Protein AF-A0A973KZC4-F1 (afdb_monomer_lite)

Sequence (77 aa):
MTHPSSDPAHPARIARRTVLVAAGAALAAAPLLRPSHASATPAAAGCVSLDDPAKKEIAMKLVSSAENSSLDWKAQY

Secondary structure (DSSP, 8-state):
--PPPPPTHHHHHHHHHHHHHHHHHHHHHGGGG----------SS----TTSHHHHHHHHHHHHHHHHS-S-GGGG-

Foldseek 3Di:
DDDDDDDPPPPVVVVVVVVVVVVVVVVVCVVVPDDPDPPDDPDVPDPPDCPPPVNVLVVLQVVCCVVPVGSCSVVVD

Structure (mmCIF, N/CA/C/O backbone):
data_AF-A0A973KZC4-F1
#
_entry.id   AF-A0A973KZC4-F1
#
loop_
_atom_site.group_PDB
_atom_site.id
_atom_site.type_symbol
_atom_site.label_atom_id
_atom_site.label_alt_id
_atom_site.label_comp_id
_atom_site.label_asym_id
_atom_site.label_entity_id
_atom_site.label_seq_id
_atom_site.pdbx_PDB_ins_code
_atom_site.Cartn_x
_atom_site.Cartn_y
_atom_site.Cartn_z
_atom_site.occupancy
_atom_site.B_iso_or_equiv
_atom_site.auth_seq_id
_atom_site.auth_comp_id
_atom_site.auth_asym_id
_atom_site.auth_atom_id
_atom_site.pdbx_PDB_model_num
ATOM 1 N N . MET A 1 1 ? 68.681 52.972 -16.819 1.00 38.78 1 MET A N 1
ATOM 2 C CA . MET A 1 1 ? 67.387 52.828 -16.119 1.00 38.78 1 MET A CA 1
ATOM 3 C C . MET A 1 1 ? 66.471 52.001 -17.007 1.00 38.78 1 MET A C 1
ATOM 5 O O . MET A 1 1 ? 65.887 52.544 -17.931 1.00 38.78 1 MET A O 1
ATOM 9 N N . THR A 1 2 ? 66.427 50.684 -16.815 1.00 46.47 2 THR A N 1
ATOM 10 C CA . THR A 1 2 ? 65.503 49.789 -17.526 1.00 46.47 2 THR A CA 1
ATOM 11 C C . THR A 1 2 ? 64.421 49.350 -16.545 1.00 46.47 2 THR A C 1
ATOM 13 O O . THR A 1 2 ? 64.717 48.829 -15.472 1.00 46.47 2 THR A O 1
ATOM 16 N N . HIS A 1 3 ? 63.167 49.638 -16.882 1.00 39.59 3 HIS A N 1
ATOM 17 C CA . HIS A 1 3 ? 62.002 49.240 -16.096 1.00 39.59 3 HIS A CA 1
ATOM 18 C C . HIS A 1 3 ? 61.770 47.725 -16.229 1.00 39.59 3 HIS A C 1
ATOM 20 O O . HIS A 1 3 ? 61.841 47.215 -17.351 1.00 39.59 3 HIS A O 1
ATOM 26 N N . PRO A 1 4 ? 61.450 46.991 -15.148 1.00 57.34 4 PRO A N 1
ATOM 27 C CA . PRO A 1 4 ? 60.958 45.627 -15.276 1.00 57.34 4 PRO A CA 1
ATOM 28 C C . PRO A 1 4 ? 59.511 45.656 -15.793 1.00 57.34 4 PRO A C 1
ATOM 30 O O . PRO A 1 4 ? 58.623 46.208 -15.146 1.00 57.34 4 PRO A O 1
ATOM 33 N N . SER A 1 5 ? 59.269 45.066 -16.967 1.00 50.25 5 SER A N 1
ATOM 34 C CA . SER A 1 5 ? 57.912 44.703 -17.392 1.00 50.25 5 SER A CA 1
ATOM 35 C C . SER A 1 5 ? 57.454 43.491 -16.585 1.00 50.25 5 SER A C 1
ATOM 37 O O . SER A 1 5 ? 58.083 42.436 -16.637 1.00 50.25 5 SER A O 1
ATOM 39 N N . SER A 1 6 ? 56.369 43.649 -15.832 1.00 54.59 6 SER A N 1
ATOM 40 C CA . SER A 1 6 ? 55.704 42.562 -15.114 1.00 54.59 6 SER A CA 1
ATOM 41 C C . SER A 1 6 ? 55.025 41.601 -16.097 1.00 54.59 6 SER A C 1
ATOM 43 O O . SER A 1 6 ? 54.221 42.026 -16.924 1.00 54.59 6 SER A O 1
ATOM 45 N N . ASP A 1 7 ? 55.336 40.307 -15.992 1.00 58.47 7 ASP A N 1
ATOM 46 C CA . ASP A 1 7 ? 54.769 39.231 -16.816 1.00 58.47 7 ASP A CA 1
ATOM 47 C C . ASP A 1 7 ? 53.372 38.796 -16.296 1.00 58.47 7 ASP A C 1
ATOM 49 O O . ASP A 1 7 ? 53.255 38.339 -15.152 1.00 58.47 7 ASP A O 1
ATOM 53 N N . PRO A 1 8 ? 52.291 38.903 -17.097 1.00 54.50 8 PRO A N 1
ATOM 54 C CA . PRO A 1 8 ? 50.924 38.547 -16.702 1.00 54.50 8 PRO A CA 1
ATOM 55 C C . PRO A 1 8 ? 50.623 37.032 -16.721 1.00 54.50 8 PRO A C 1
ATOM 57 O O . PRO A 1 8 ? 49.476 36.631 -16.509 1.00 54.50 8 PRO A O 1
ATOM 60 N N . ALA A 1 9 ? 51.606 36.159 -16.974 1.00 54.44 9 ALA A N 1
ATOM 61 C CA . ALA A 1 9 ? 51.381 34.717 -17.142 1.00 54.44 9 ALA A CA 1
ATOM 62 C C . ALA A 1 9 ? 51.147 33.920 -15.836 1.00 54.44 9 ALA A C 1
ATOM 64 O O . ALA A 1 9 ? 50.685 32.773 -15.875 1.00 54.44 9 ALA A O 1
ATOM 65 N N . HIS A 1 10 ? 51.449 34.499 -14.671 1.00 51.72 10 HIS A N 1
ATOM 66 C CA . HIS A 1 10 ? 51.333 33.839 -13.364 1.00 51.72 10 HIS A CA 1
ATOM 67 C C . HIS A 1 10 ? 49.883 33.541 -12.892 1.00 51.72 10 HIS A C 1
ATOM 69 O O . HIS A 1 10 ? 49.622 32.402 -12.488 1.00 51.72 10 HIS A O 1
ATOM 75 N N . PRO A 1 11 ? 48.902 34.470 -12.973 1.00 54.84 11 PRO A N 1
ATOM 76 C CA . PRO A 1 11 ? 47.537 34.233 -12.475 1.00 54.84 11 PRO A CA 1
ATOM 77 C C . PRO A 1 11 ? 46.769 33.160 -13.264 1.00 54.84 11 PRO A C 1
ATOM 79 O O . PRO A 1 11 ? 46.042 32.351 -12.683 1.00 54.84 11 PRO A O 1
ATOM 82 N N . ALA A 1 12 ? 46.971 33.087 -14.583 1.00 56.09 12 ALA A N 1
ATOM 83 C CA . ALA A 1 12 ? 46.255 32.147 -15.449 1.00 56.09 12 ALA A CA 1
ATOM 84 C C . ALA A 1 12 ? 46.640 30.677 -15.194 1.00 56.09 12 ALA A C 1
ATOM 86 O O . ALA A 1 12 ? 45.832 29.769 -15.401 1.00 56.09 12 ALA A O 1
ATOM 87 N N . ARG A 1 13 ? 47.871 30.422 -14.733 1.00 57.16 13 ARG A N 1
ATOM 88 C CA . ARG A 1 13 ? 48.376 29.068 -14.455 1.00 57.16 13 ARG A CA 1
ATOM 89 C C . ARG A 1 13 ? 47.822 28.495 -13.149 1.00 57.16 13 ARG A C 1
ATOM 91 O O . ARG A 1 13 ? 47.603 27.288 -13.066 1.00 57.16 13 ARG A O 1
ATOM 98 N N . ILE A 1 14 ? 47.564 29.349 -12.161 1.00 61.09 14 ILE A N 1
ATOM 99 C CA . ILE A 1 14 ? 47.019 28.958 -10.853 1.00 61.09 14 ILE A CA 1
ATOM 100 C C . ILE A 1 14 ? 45.527 28.611 -10.981 1.00 61.09 14 ILE A C 1
ATOM 102 O O . ILE A 1 14 ? 45.109 27.554 -10.516 1.00 61.09 14 ILE A O 1
ATOM 106 N N . ALA A 1 15 ? 44.756 29.421 -11.716 1.00 58.25 15 ALA A N 1
ATOM 107 C CA . ALA A 1 15 ? 43.320 29.206 -11.935 1.00 58.25 15 ALA A CA 1
ATOM 108 C C . ALA A 1 15 ? 42.989 27.902 -12.689 1.00 58.25 15 ALA A C 1
ATOM 110 O O . ALA A 1 15 ? 41.994 27.240 -12.409 1.00 58.25 15 ALA A O 1
ATOM 111 N N . ARG A 1 16 ? 43.838 27.484 -13.636 1.00 58.19 16 ARG A N 1
ATOM 112 C CA . ARG A 1 16 ? 43.651 26.219 -14.375 1.00 58.19 16 ARG A CA 1
ATOM 113 C C . ARG A 1 16 ? 43.881 24.989 -13.497 1.00 58.19 16 ARG A C 1
ATOM 115 O O . ARG A 1 16 ? 43.264 23.948 -13.708 1.00 58.19 16 ARG A O 1
ATOM 122 N N . ARG A 1 17 ? 44.773 25.107 -12.511 1.00 59.47 17 ARG A N 1
ATOM 123 C CA . ARG A 1 17 ? 45.174 24.006 -11.628 1.00 59.47 17 ARG A CA 1
ATOM 124 C C . ARG A 1 17 ? 44.107 23.703 -10.573 1.00 59.47 17 ARG A C 1
ATOM 126 O O . ARG A 1 17 ? 43.913 22.541 -10.237 1.00 59.47 17 ARG A O 1
ATOM 133 N N . THR A 1 18 ? 43.378 24.717 -10.110 1.00 59.41 18 THR A N 1
ATOM 134 C CA . THR A 1 18 ? 42.256 24.559 -9.169 1.00 59.41 18 THR A CA 1
ATOM 135 C C . THR A 1 18 ? 41.015 23.944 -9.818 1.00 59.41 18 THR A C 1
ATOM 137 O O . THR A 1 18 ? 40.371 23.098 -9.203 1.00 59.41 18 THR A O 1
ATOM 140 N N . VAL A 1 19 ? 40.717 24.279 -11.078 1.00 59.38 19 VAL A N 1
ATOM 141 C CA . VAL A 1 19 ? 39.571 23.704 -11.814 1.00 59.38 19 VAL A CA 1
ATOM 142 C C . VAL A 1 19 ? 39.732 22.195 -12.044 1.00 59.38 19 VAL A C 1
ATOM 144 O O . VAL A 1 19 ? 38.777 21.441 -11.866 1.00 59.38 19 VAL A O 1
ATOM 147 N N . LEU A 1 20 ? 40.943 21.726 -12.372 1.00 61.50 20 LEU A N 1
ATOM 148 C CA . LEU A 1 20 ? 41.204 20.296 -12.588 1.00 61.50 20 LEU A CA 1
ATOM 149 C C . LEU A 1 20 ? 41.046 19.448 -11.313 1.00 61.50 20 LEU A C 1
ATOM 151 O O . LEU A 1 20 ? 40.550 18.325 -11.386 1.00 61.50 20 LEU A O 1
ATOM 155 N N . VAL A 1 21 ? 41.430 19.977 -10.148 1.00 60.06 21 VAL A N 1
ATOM 156 C CA . VAL A 1 21 ? 41.305 19.265 -8.863 1.00 60.06 21 VAL A CA 1
ATOM 157 C C . VAL A 1 21 ? 39.838 19.138 -8.436 1.00 60.06 21 VAL A C 1
ATOM 159 O O . VAL A 1 21 ? 39.421 18.064 -8.002 1.00 60.06 21 VAL A O 1
ATOM 162 N N . ALA A 1 22 ? 39.032 20.189 -8.620 1.00 57.19 22 ALA A N 1
ATOM 163 C CA . ALA A 1 22 ? 37.602 20.150 -8.310 1.00 57.19 22 ALA A CA 1
ATOM 164 C C . ALA A 1 22 ? 36.828 19.170 -9.217 1.00 57.19 22 ALA A C 1
ATOM 166 O O . ALA A 1 22 ? 35.965 18.435 -8.739 1.00 57.19 22 ALA A O 1
ATOM 167 N N . ALA A 1 23 ? 37.175 19.102 -10.508 1.00 57.34 23 ALA A N 1
ATOM 168 C CA . ALA A 1 23 ? 36.560 18.163 -11.447 1.00 57.34 23 ALA A CA 1
ATOM 169 C C . ALA A 1 23 ? 36.936 16.695 -11.156 1.00 57.34 23 ALA A C 1
ATOM 171 O O . ALA A 1 23 ? 36.085 15.811 -11.242 1.00 57.34 23 ALA A O 1
ATOM 172 N N . GLY A 1 24 ? 38.189 16.430 -10.764 1.00 57.22 24 GLY A N 1
ATOM 173 C CA . GLY A 1 24 ? 38.647 15.081 -10.412 1.00 57.22 24 GLY A CA 1
ATOM 174 C C . GLY A 1 24 ? 37.982 14.516 -9.150 1.00 57.22 24 GLY A C 1
ATOM 175 O O . GLY A 1 24 ? 37.631 13.338 -9.116 1.00 57.22 24 GLY A O 1
ATOM 176 N N . ALA A 1 25 ? 37.744 15.355 -8.136 1.00 56.53 25 ALA A N 1
ATOM 177 C CA . ALA A 1 25 ? 37.097 14.937 -6.890 1.00 56.53 25 ALA A CA 1
ATOM 178 C C . ALA A 1 25 ? 35.608 14.572 -7.073 1.00 56.53 25 ALA A C 1
ATOM 180 O O . ALA A 1 25 ? 35.127 13.620 -6.460 1.00 56.53 25 ALA A O 1
ATOM 181 N N . ALA A 1 26 ? 34.886 15.276 -7.952 1.00 55.94 26 ALA A N 1
ATOM 182 C CA . ALA A 1 26 ? 33.467 15.017 -8.215 1.00 55.94 26 ALA A CA 1
ATOM 183 C C . ALA A 1 26 ? 33.215 13.674 -8.935 1.00 55.94 26 ALA A C 1
ATOM 185 O O . ALA A 1 26 ? 32.210 13.011 -8.681 1.00 55.94 26 ALA A O 1
ATOM 186 N N . LEU A 1 27 ? 34.139 13.235 -9.797 1.00 57.25 27 LEU A N 1
ATOM 187 C CA . LEU A 1 27 ? 34.027 11.965 -10.529 1.00 57.25 27 LEU A CA 1
ATOM 188 C C . LEU A 1 27 ? 34.306 10.729 -9.653 1.00 57.25 27 LEU A C 1
ATOM 190 O O . LEU A 1 27 ? 33.783 9.654 -9.939 1.00 57.25 27 LEU A O 1
ATOM 194 N N . ALA A 1 28 ? 35.080 10.870 -8.572 1.00 58.75 28 ALA A N 1
ATOM 195 C CA . ALA A 1 28 ? 35.445 9.757 -7.689 1.00 58.75 28 ALA A CA 1
ATOM 196 C C . ALA A 1 28 ? 34.354 9.384 -6.662 1.00 58.75 28 ALA A C 1
ATOM 198 O O . ALA A 1 28 ? 34.314 8.246 -6.201 1.00 58.75 28 ALA A O 1
ATOM 199 N N . ALA A 1 29 ? 33.451 10.310 -6.317 1.00 55.09 29 ALA A N 1
ATOM 200 C CA . ALA A 1 29 ? 32.374 10.075 -5.344 1.00 55.09 29 ALA A CA 1
ATOM 201 C C . ALA A 1 29 ? 31.083 9.501 -5.967 1.00 55.09 29 ALA A C 1
ATOM 203 O O . ALA A 1 29 ? 30.215 8.995 -5.256 1.00 55.09 29 ALA A O 1
ATOM 204 N N . ALA A 1 30 ? 30.960 9.539 -7.297 1.00 57.97 30 ALA A N 1
ATOM 205 C CA . ALA A 1 30 ? 29.781 9.078 -8.030 1.00 57.97 30 ALA A CA 1
ATOM 206 C C . ALA A 1 30 ? 29.371 7.599 -7.802 1.00 57.97 30 ALA A C 1
ATOM 208 O O . ALA A 1 30 ? 28.168 7.328 -7.819 1.00 57.97 30 ALA A O 1
ATOM 209 N N . PRO A 1 31 ? 30.283 6.627 -7.569 1.00 60.00 31 PRO A N 1
ATOM 210 C CA . PRO A 1 31 ? 29.882 5.233 -7.363 1.00 60.00 31 PRO A CA 1
ATOM 211 C C . PRO A 1 31 ? 29.188 4.993 -6.017 1.00 60.00 31 PRO A C 1
ATOM 213 O O . PRO A 1 31 ? 28.371 4.085 -5.914 1.00 60.00 31 PRO A O 1
ATOM 216 N N . LEU A 1 32 ? 29.495 5.803 -4.995 1.00 61.00 32 LEU A N 1
ATOM 217 C CA . LEU A 1 32 ? 28.992 5.619 -3.627 1.00 61.00 32 LEU A CA 1
ATOM 218 C C . LEU A 1 32 ? 27.551 6.109 -3.443 1.00 61.00 32 LEU A C 1
ATOM 220 O O . LEU A 1 32 ? 26.897 5.744 -2.473 1.00 61.00 32 LEU A O 1
ATOM 224 N N . LEU A 1 33 ? 27.051 6.922 -4.376 1.00 61.28 33 LEU A N 1
ATOM 225 C CA . LEU A 1 33 ? 25.699 7.480 -4.329 1.00 61.28 33 LEU A CA 1
ATOM 226 C C . LEU A 1 33 ? 24.679 6.667 -5.136 1.00 61.28 33 LEU A C 1
ATOM 228 O O . LEU A 1 33 ? 23.527 7.077 -5.262 1.00 61.28 33 LEU A O 1
ATOM 232 N N . ARG A 1 34 ? 25.089 5.530 -5.714 1.00 69.62 34 ARG A N 1
ATOM 233 C CA . ARG A 1 34 ? 24.182 4.652 -6.452 1.00 69.62 34 ARG A CA 1
ATOM 234 C C . ARG A 1 34 ? 23.558 3.640 -5.493 1.00 69.62 34 ARG A C 1
ATOM 236 O O . ARG A 1 34 ? 24.269 2.742 -5.043 1.00 69.62 34 ARG A O 1
ATOM 243 N N . PRO A 1 35 ? 22.251 3.734 -5.190 1.00 68.00 35 PRO A N 1
ATOM 244 C CA . PRO A 1 35 ? 21.579 2.661 -4.479 1.00 68.00 35 PRO A CA 1
ATOM 245 C C . PRO A 1 35 ? 21.662 1.392 -5.332 1.00 68.00 35 PRO A C 1
ATOM 247 O O . PRO A 1 35 ? 21.290 1.397 -6.508 1.00 68.00 35 PRO A O 1
ATOM 250 N N . SER A 1 36 ? 22.170 0.306 -4.750 1.00 72.00 36 SER A N 1
ATOM 251 C CA . SER A 1 36 ? 22.113 -1.018 -5.368 1.00 72.00 36 SER A CA 1
ATOM 252 C C . SER A 1 36 ? 20.650 -1.409 -5.531 1.00 72.00 36 SER A C 1
ATOM 254 O O . SER A 1 36 ? 19.996 -1.826 -4.578 1.00 72.00 36 SER A O 1
ATOM 256 N N . HIS A 1 37 ? 20.120 -1.247 -6.740 1.00 68.38 37 HIS A N 1
ATOM 257 C CA . HIS A 1 37 ? 18.771 -1.680 -7.056 1.00 68.38 37 HIS A CA 1
ATOM 258 C C . HIS A 1 37 ? 18.792 -3.205 -7.196 1.00 68.38 37 HIS A C 1
ATOM 260 O O . HIS A 1 37 ? 19.216 -3.744 -8.221 1.00 68.38 37 HIS A O 1
ATOM 266 N N . ALA A 1 38 ? 18.391 -3.910 -6.137 1.00 75.62 38 ALA A N 1
ATOM 267 C CA . ALA A 1 38 ? 18.199 -5.351 -6.195 1.00 75.62 38 ALA A CA 1
ATOM 268 C C . ALA A 1 38 ? 17.128 -5.643 -7.254 1.00 75.62 38 ALA A C 1
ATOM 270 O O . ALA A 1 38 ? 15.960 -5.287 -7.098 1.00 75.62 38 ALA A O 1
ATOM 271 N N . SER A 1 39 ? 17.537 -6.248 -8.367 1.00 67.38 39 SER A N 1
ATOM 272 C CA . SER A 1 39 ? 16.601 -6.686 -9.398 1.00 67.38 39 SER A CA 1
ATOM 273 C C . SER A 1 39 ? 15.892 -7.933 -8.888 1.00 67.38 39 SER A C 1
ATOM 275 O O . SER A 1 39 ? 16.422 -9.037 -8.976 1.00 67.38 39 SER A O 1
ATOM 277 N N . ALA A 1 40 ? 14.705 -7.754 -8.312 1.00 6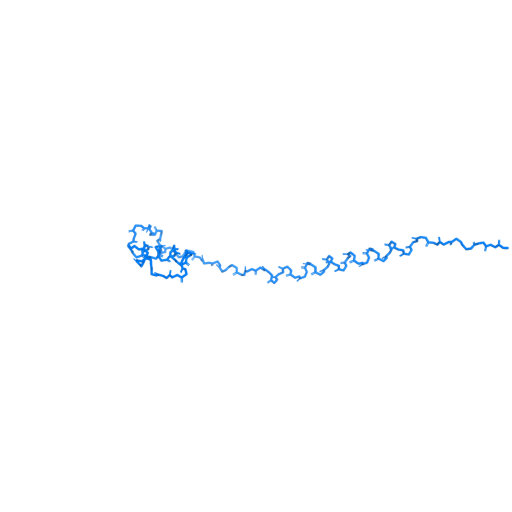8.62 40 ALA A N 1
ATOM 278 C CA . ALA A 1 40 ? 13.806 -8.864 -8.052 1.00 68.62 40 ALA A CA 1
ATOM 279 C C . ALA A 1 40 ? 13.295 -9.373 -9.406 1.00 68.62 40 ALA A C 1
ATOM 281 O O . ALA A 1 40 ? 12.494 -8.709 -10.063 1.00 68.62 40 ALA A O 1
ATOM 282 N N . THR A 1 41 ? 13.776 -10.535 -9.853 1.00 68.69 41 THR A N 1
ATOM 283 C CA . THR A 1 41 ? 13.130 -11.266 -10.948 1.00 68.69 41 THR A CA 1
ATOM 284 C C . THR A 1 41 ? 11.684 -11.520 -10.537 1.00 68.69 41 THR A C 1
ATOM 286 O O . THR A 1 41 ? 11.486 -12.150 -9.492 1.00 68.69 41 THR A O 1
ATOM 289 N N . PRO A 1 42 ? 10.677 -11.048 -11.296 1.00 60.50 42 PRO A N 1
ATOM 290 C CA . PRO A 1 42 ? 9.300 -11.371 -10.984 1.00 60.50 42 PRO A CA 1
ATOM 291 C C . PRO A 1 42 ? 9.171 -12.884 -11.121 1.00 60.50 42 PRO A C 1
ATOM 293 O O . PRO A 1 42 ? 9.239 -13.434 -12.220 1.00 60.50 42 PRO A O 1
ATOM 296 N N . ALA A 1 43 ? 9.054 -13.576 -9.989 1.00 62.34 43 ALA A N 1
ATOM 297 C CA . ALA A 1 43 ? 8.623 -14.957 -10.009 1.00 62.34 43 ALA A CA 1
ATOM 298 C C . ALA A 1 43 ? 7.285 -14.976 -10.753 1.00 62.34 43 ALA A C 1
ATOM 300 O O . ALA A 1 43 ? 6.424 -14.138 -10.486 1.00 62.34 43 ALA A O 1
ATOM 301 N N . ALA A 1 44 ? 7.088 -15.936 -11.656 1.00 57.78 44 ALA A N 1
ATOM 302 C CA . ALA A 1 44 ? 5.828 -16.162 -12.367 1.00 57.78 44 ALA A CA 1
ATOM 303 C C . ALA A 1 44 ? 4.652 -16.548 -11.431 1.00 57.78 44 ALA A C 1
ATOM 305 O O . ALA A 1 44 ? 3.659 -17.124 -11.867 1.00 57.78 44 ALA A O 1
ATOM 306 N N . ALA A 1 45 ? 4.746 -16.230 -10.137 1.00 58.53 45 ALA A N 1
ATOM 307 C CA . ALA A 1 45 ? 3.678 -16.239 -9.158 1.00 58.53 45 ALA A CA 1
ATOM 308 C C . ALA A 1 45 ? 2.736 -15.053 -9.415 1.00 58.53 45 ALA A C 1
ATOM 310 O O . ALA A 1 45 ? 2.676 -14.107 -8.639 1.00 58.53 45 ALA A O 1
ATOM 311 N N . GLY A 1 46 ? 2.026 -15.129 -10.540 1.00 57.97 46 GLY A N 1
ATOM 312 C CA . GLY A 1 46 ? 0.751 -14.473 -10.777 1.00 57.97 46 GLY A CA 1
ATOM 313 C C . GLY A 1 46 ? 0.749 -12.949 -10.704 1.00 57.97 46 GLY A C 1
ATOM 314 O O . GLY A 1 46 ? 0.845 -12.326 -9.644 1.00 57.97 46 GLY A O 1
ATOM 315 N N . CYS A 1 47 ? 0.407 -12.342 -11.833 1.00 60.06 47 CYS A N 1
ATOM 316 C CA . CYS A 1 47 ? -0.258 -11.047 -11.897 1.00 60.06 47 CYS A CA 1
ATOM 317 C C . CYS A 1 47 ? -1.644 -11.152 -11.212 1.00 60.06 47 CYS A C 1
ATOM 319 O O . CYS A 1 47 ? -2.680 -10.987 -11.842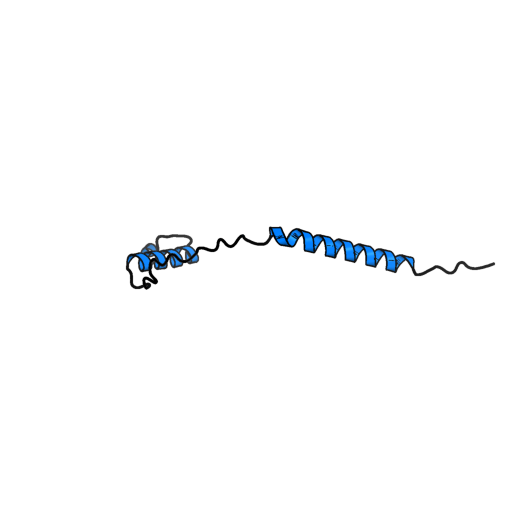 1.00 60.06 47 CYS A O 1
ATOM 321 N N . VAL A 1 48 ? -1.694 -11.534 -9.933 1.00 68.44 48 VAL A N 1
ATOM 322 C CA . VAL A 1 48 ? -2.927 -11.593 -9.154 1.00 68.44 48 VAL A CA 1
ATOM 323 C C . VAL A 1 48 ? -3.387 -10.150 -9.009 1.00 68.44 48 VAL A C 1
ATOM 325 O O . VAL A 1 48 ? -2.625 -9.316 -8.504 1.00 68.44 48 VAL A O 1
ATOM 328 N N . SER A 1 49 ? -4.582 -9.886 -9.534 1.00 78.25 49 SER A N 1
ATOM 329 C CA . SER A 1 49 ? -5.226 -8.575 -9.544 1.00 78.25 49 SER A CA 1
ATOM 330 C C . SER A 1 49 ? -5.368 -8.023 -8.126 1.00 78.25 49 SER A C 1
ATOM 332 O O . SER A 1 49 ? -5.333 -8.764 -7.141 1.00 78.25 49 SER A O 1
ATOM 334 N N . LEU A 1 50 ? -5.571 -6.713 -8.023 1.00 85.12 50 LEU A N 1
ATOM 335 C CA . LEU A 1 50 ? -5.874 -6.041 -6.760 1.00 85.12 50 LEU A CA 1
ATOM 336 C C . LEU A 1 50 ? -7.223 -6.482 -6.159 1.00 85.12 50 LEU A C 1
ATOM 338 O O . LEU A 1 50 ? -7.536 -6.142 -5.022 1.00 85.12 50 LEU A O 1
ATOM 342 N N . ASP A 1 51 ? -8.003 -7.252 -6.917 1.00 85.50 51 ASP A N 1
ATOM 343 C CA . ASP A 1 51 ? -9.264 -7.849 -6.483 1.00 85.50 51 ASP A CA 1
ATOM 344 C C . ASP A 1 51 ? -9.075 -9.011 -5.501 1.00 85.50 51 ASP A C 1
ATOM 346 O O . ASP A 1 51 ? -10.014 -9.375 -4.793 1.00 85.50 51 ASP A O 1
ATOM 350 N N . ASP A 1 52 ? -7.873 -9.593 -5.425 1.00 90.50 52 ASP A N 1
ATOM 351 C CA . ASP A 1 52 ? -7.574 -10.578 -4.391 1.00 90.50 52 ASP A CA 1
ATOM 352 C C . ASP A 1 52 ? -7.660 -9.922 -3.001 1.00 90.50 52 ASP A C 1
ATOM 354 O O . ASP A 1 52 ? -7.006 -8.903 -2.756 1.00 90.50 52 ASP A O 1
ATOM 358 N N . PRO A 1 53 ? 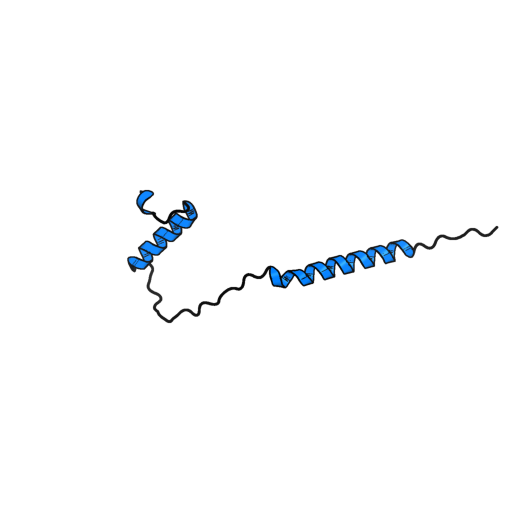-8.448 -10.479 -2.065 1.00 91.25 53 PRO A N 1
ATOM 359 C CA . PRO A 1 53 ? -8.703 -9.840 -0.779 1.00 91.25 53 PRO A CA 1
ATOM 360 C C . PRO A 1 53 ? -7.433 -9.659 0.060 1.00 91.25 53 PRO A C 1
ATOM 362 O O . PRO A 1 53 ? -7.316 -8.660 0.773 1.00 91.25 53 PRO A O 1
ATOM 365 N N . ALA A 1 54 ? -6.458 -10.567 -0.047 1.00 92.00 54 ALA A N 1
ATOM 366 C CA . ALA A 1 54 ? -5.190 -10.419 0.658 1.00 92.00 54 ALA A CA 1
ATOM 367 C C . ALA A 1 54 ? -4.340 -9.299 0.040 1.00 92.00 54 ALA A C 1
ATOM 369 O O . ALA A 1 54 ? -3.790 -8.469 0.769 1.00 92.00 54 ALA A O 1
ATOM 370 N N . LYS A 1 55 ? -4.274 -9.205 -1.293 1.00 90.19 55 LYS A N 1
ATOM 371 C CA . LYS A 1 55 ? -3.596 -8.092 -1.975 1.00 90.19 55 LYS A CA 1
ATOM 372 C C . LYS A 1 55 ? -4.276 -6.750 -1.745 1.00 90.19 55 LYS A C 1
ATOM 374 O O . LYS A 1 55 ? -3.576 -5.755 -1.569 1.00 90.19 55 LYS A O 1
ATOM 379 N N . LYS A 1 56 ? -5.606 -6.711 -1.694 1.00 93.56 56 LYS A N 1
ATOM 380 C CA . LYS A 1 56 ? -6.364 -5.502 -1.364 1.00 93.56 56 LYS A CA 1
ATOM 381 C C . LYS A 1 56 ? -6.031 -5.006 0.039 1.00 93.56 56 LYS A C 1
ATOM 383 O O . LYS A 1 56 ? -5.741 -3.827 0.207 1.00 93.56 56 LYS A O 1
ATOM 388 N N . GLU A 1 57 ? -6.001 -5.895 1.032 1.00 95.31 57 GLU A N 1
ATOM 389 C CA . GLU A 1 57 ? -5.573 -5.548 2.394 1.00 95.31 57 GLU A CA 1
ATOM 390 C C . GLU A 1 57 ? -4.143 -4.991 2.412 1.00 95.31 57 GLU A C 1
ATOM 392 O O . GLU A 1 57 ? -3.900 -3.949 3.014 1.00 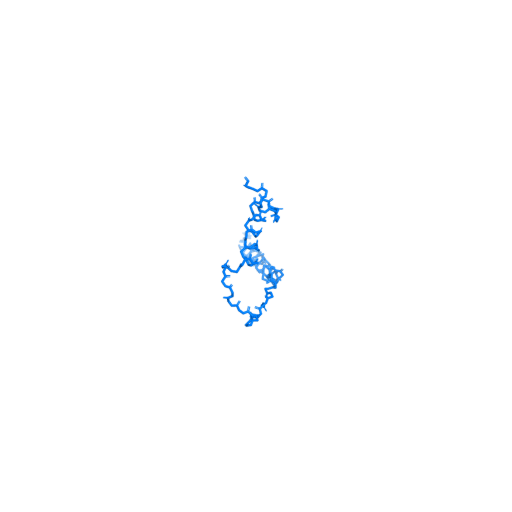95.31 57 GLU A O 1
ATOM 397 N N . ILE A 1 58 ? -3.198 -5.616 1.702 1.00 95.19 58 ILE A N 1
ATOM 398 C CA . ILE A 1 58 ? -1.821 -5.103 1.602 1.00 95.19 58 ILE A CA 1
ATOM 399 C C . ILE A 1 58 ? -1.796 -3.706 0.971 1.00 95.19 58 ILE A C 1
ATOM 401 O O . ILE A 1 58 ? -1.123 -2.816 1.487 1.00 95.19 58 ILE A O 1
ATOM 405 N N . ALA A 1 59 ? -2.548 -3.488 -0.107 1.00 95.31 59 ALA A N 1
ATOM 406 C CA . ALA A 1 59 ? -2.611 -2.190 -0.765 1.00 95.31 59 ALA A CA 1
ATOM 407 C C . ALA A 1 59 ? -3.193 -1.099 0.142 1.00 95.31 59 ALA A C 1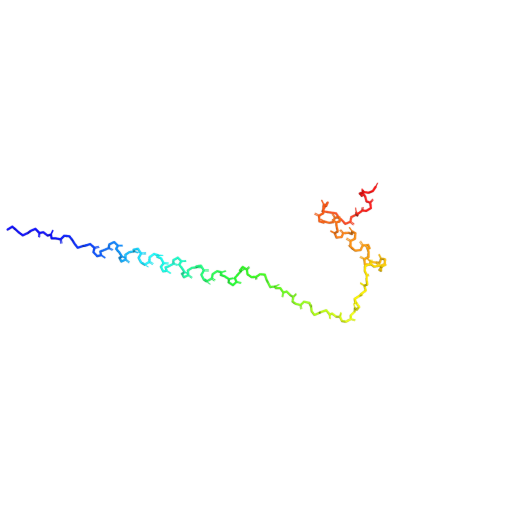
ATOM 409 O O . ALA A 1 59 ? -2.629 -0.010 0.211 1.00 95.31 59 ALA A O 1
ATOM 410 N N . MET A 1 60 ? -4.248 -1.403 0.903 1.00 97.12 60 MET A N 1
ATOM 411 C CA . MET A 1 60 ? -4.814 -0.463 1.877 1.00 97.12 60 MET A CA 1
ATOM 412 C C . MET A 1 60 ? -3.800 -0.091 2.970 1.00 97.12 60 MET A C 1
ATOM 414 O O . MET A 1 60 ? -3.669 1.079 3.330 1.00 97.12 60 MET A O 1
ATOM 418 N N . LYS A 1 61 ? -3.023 -1.063 3.464 1.00 96.75 61 LYS A N 1
ATOM 419 C CA . LYS A 1 61 ? -1.954 -0.807 4.444 1.00 96.75 61 LYS A CA 1
ATOM 420 C C . LYS A 1 61 ? -0.832 0.055 3.880 1.00 96.75 61 LYS A C 1
ATOM 422 O O . LYS A 1 61 ? -0.319 0.912 4.591 1.00 96.75 61 LYS A O 1
ATOM 427 N N . LEU A 1 62 ? -0.453 -0.157 2.619 1.00 97.31 62 LEU A N 1
ATOM 428 C CA . LEU A 1 62 ? 0.578 0.647 1.961 1.00 97.31 62 LEU A CA 1
ATOM 429 C C . LEU A 1 62 ? 0.162 2.117 1.877 1.00 97.31 62 LEU A C 1
ATOM 431 O O . LEU A 1 62 ? 0.960 2.984 2.231 1.00 97.31 62 LEU A O 1
ATOM 435 N N . VAL A 1 63 ? -1.091 2.388 1.502 1.00 96.88 63 VAL A N 1
ATOM 436 C CA . VAL A 1 63 ? -1.647 3.750 1.501 1.00 96.88 63 VAL A CA 1
ATOM 437 C C . VAL A 1 63 ? -1.582 4.359 2.903 1.00 96.88 63 VAL A C 1
ATOM 439 O O . VAL A 1 63 ? -0.995 5.422 3.083 1.00 96.88 63 VAL A O 1
ATOM 442 N N . SER A 1 64 ? -2.071 3.646 3.922 1.00 97.06 64 SER A N 1
ATOM 443 C CA . SER A 1 64 ? -2.022 4.137 5.306 1.00 97.06 64 SER A CA 1
ATOM 444 C C . SER A 1 64 ? -0.591 4.379 5.805 1.00 97.06 64 SER A C 1
ATOM 446 O O . SER A 1 64 ? -0.344 5.363 6.499 1.00 97.06 64 SER A O 1
ATOM 448 N N . SER A 1 65 ? 0.377 3.551 5.401 1.00 97.75 65 SER A N 1
ATOM 449 C CA . SER A 1 65 ? 1.776 3.713 5.812 1.00 97.75 65 SER A CA 1
ATOM 450 C C . SER A 1 65 ? 2.405 4.979 5.237 1.00 97.75 65 SER A C 1
ATOM 452 O O . SER A 1 65 ? 3.171 5.648 5.927 1.00 97.75 65 SER A O 1
ATOM 454 N N . ALA A 1 66 ? 2.037 5.332 4.004 1.00 98.06 66 ALA A N 1
ATOM 455 C CA . ALA A 1 66 ? 2.526 6.525 3.330 1.00 98.06 66 ALA A CA 1
ATOM 456 C C . ALA A 1 66 ? 1.898 7.804 3.900 1.00 98.06 66 ALA A C 1
ATOM 458 O O . ALA A 1 66 ? 2.586 8.812 4.031 1.00 98.06 66 ALA A O 1
ATOM 459 N N . GLU A 1 67 ? 0.614 7.759 4.261 1.00 97.44 67 GLU A N 1
ATOM 460 C CA . GLU A 1 67 ? -0.123 8.944 4.716 1.00 97.44 67 GLU A CA 1
ATOM 461 C C . GLU A 1 67 ? -0.067 9.155 6.233 1.00 97.44 67 GLU A C 1
ATOM 463 O O . GLU A 1 67 ? -0.064 10.288 6.703 1.00 97.44 67 GLU A O 1
ATOM 468 N N . ASN A 1 68 ? 0.005 8.072 7.009 1.00 96.69 68 ASN A N 1
ATOM 469 C CA . ASN A 1 68 ? -0.176 8.096 8.463 1.00 96.69 68 ASN A CA 1
ATOM 470 C C . ASN A 1 68 ? 0.934 7.368 9.232 1.00 96.69 68 ASN A C 1
ATOM 472 O O . ASN A 1 68 ? 0.843 7.242 10.452 1.00 96.69 68 ASN A O 1
ATOM 476 N N . SER A 1 69 ? 1.972 6.859 8.554 1.00 96.62 69 SER A N 1
ATOM 477 C CA . SER A 1 69 ? 3.050 6.071 9.184 1.00 96.62 69 SER A CA 1
ATOM 478 C C . SER A 1 69 ? 2.532 4.890 10.024 1.00 96.62 69 SER A C 1
ATOM 480 O O . SER A 1 69 ? 3.156 4.481 11.002 1.00 96.62 69 SER A O 1
ATOM 482 N N . SER A 1 70 ? 1.378 4.337 9.640 1.00 94.94 70 SER A N 1
ATOM 483 C CA . SER A 1 70 ? 0.698 3.232 10.315 1.00 94.94 70 SER A CA 1
ATOM 484 C C . SER A 1 70 ? 0.259 2.182 9.300 1.00 94.94 70 SER A C 1
ATOM 486 O O . SER A 1 70 ? -0.025 2.492 8.149 1.00 94.94 70 SER A O 1
ATOM 488 N N . LEU A 1 71 ? 0.195 0.921 9.722 1.00 96.94 71 LEU A N 1
ATOM 489 C CA . LEU A 1 71 ? -0.379 -0.162 8.916 1.00 96.94 71 LEU A CA 1
ATOM 490 C C . LEU A 1 71 ? -1.865 -0.383 9.219 1.00 96.94 71 LEU A C 1
ATOM 492 O O . LEU A 1 71 ? -2.493 -1.226 8.583 1.00 96.94 71 LEU A O 1
ATOM 496 N N . ASP A 1 72 ? -2.432 0.319 10.197 1.00 96.50 72 ASP A N 1
ATOM 497 C CA . ASP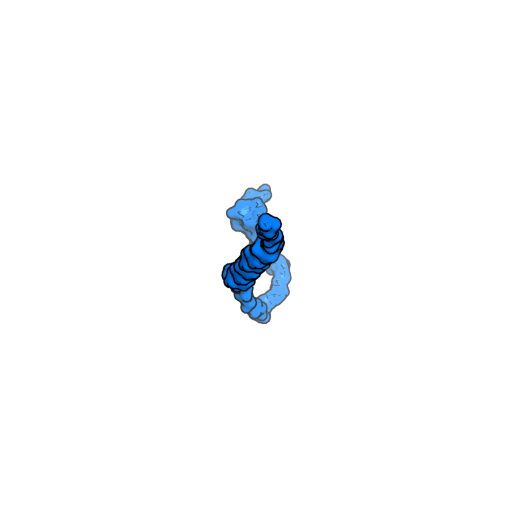 A 1 72 ? -3.839 0.175 10.551 1.00 96.50 72 ASP A CA 1
ATOM 498 C C . ASP A 1 72 ? -4.709 1.163 9.769 1.00 96.50 72 ASP A C 1
ATOM 500 O O . ASP A 1 72 ? -5.082 2.231 10.250 1.00 96.50 72 ASP A O 1
ATOM 504 N N . TRP A 1 73 ? -5.032 0.796 8.530 1.00 96.50 73 TRP A N 1
ATOM 505 C CA . TRP A 1 73 ? -5.892 1.611 7.674 1.00 96.50 73 TRP A CA 1
ATOM 506 C C . TRP A 1 73 ? -7.338 1.692 8.185 1.00 96.50 73 TRP A C 1
ATOM 508 O O . TRP A 1 73 ? -8.044 2.642 7.857 1.00 96.50 73 TRP A O 1
ATOM 518 N N . LYS A 1 74 ? -7.790 0.715 8.983 1.00 95.62 74 LYS A N 1
ATOM 519 C CA . LYS A 1 74 ? -9.172 0.656 9.483 1.00 95.62 74 LYS A CA 1
ATOM 520 C C . LYS A 1 74 ? -9.433 1.702 10.558 1.00 95.62 74 LYS A C 1
ATOM 522 O O . LYS A 1 74 ? -10.564 2.142 10.677 1.00 95.62 74 LYS A O 1
ATOM 527 N N . ALA A 1 75 ? -8.396 2.142 11.269 1.00 96.12 75 ALA A N 1
ATOM 528 C CA . ALA A 1 75 ? -8.479 3.239 12.231 1.00 96.12 75 ALA A CA 1
ATOM 529 C C . ALA A 1 75 ? -8.782 4.614 11.599 1.00 96.12 75 ALA A C 1
ATOM 531 O O . ALA A 1 75 ? -9.009 5.573 12.329 1.00 96.12 75 ALA A O 1
ATOM 532 N N . GLN A 1 76 ? -8.751 4.722 10.265 1.00 90.56 76 GLN A N 1
ATOM 533 C CA . GLN A 1 76 ? -9.016 5.965 9.530 1.00 90.56 76 GLN A CA 1
ATOM 534 C C . GLN A 1 76 ? -10.477 6.113 9.074 1.00 90.56 76 GLN A C 1
ATOM 536 O O . GLN A 1 76 ? -10.814 7.098 8.417 1.00 90.56 76 GLN A O 1
ATOM 541 N N . TYR A 1 77 ? -11.325 5.136 9.393 1.00 82.81 77 TYR A N 1
ATOM 542 C CA . TYR A 1 77 ? -12.771 5.167 9.175 1.00 82.81 77 TYR A CA 1
ATOM 543 C C . TYR A 1 77 ? -13.493 5.299 10.515 1.00 82.81 77 TYR A C 1
ATOM 545 O O . TYR A 1 77 ? -14.528 6.001 10.539 1.00 82.81 77 TYR A O 1
#

pLDDT: mean 72.01, std 17.9, range [38.78, 98.06]

Radius of gyration: 30.7 Å; chains: 1; bounding box: 80×69×30 Å